Protein AF-A0A3M1VLT1-F1 (afdb_monomer_lite)

Radius of gyration: 13.82 Å; chains: 1; bounding box: 27×29×36 Å

Foldseek 3Di:
DVVLVVVLVVLVPDDPPPDQLVVSQLSQQVVCCVPPQEHAQQNDWDQDPVRQTDGGHHPDLVCNCVVCVVRVHDDNVVVSVVVRVVVVVD

Sequence (90 aa):
MEFQETALKLLKEQRPGEVQPHEIAYLEDRILVNKEGYQVYGTQLAQNGEGKLVPIPIKDPDTVDQRRRNVGLEPLEEYLKKTREFYSSG

Secondary structure (DSSP, 8-state):
-HHHHHHHHHHH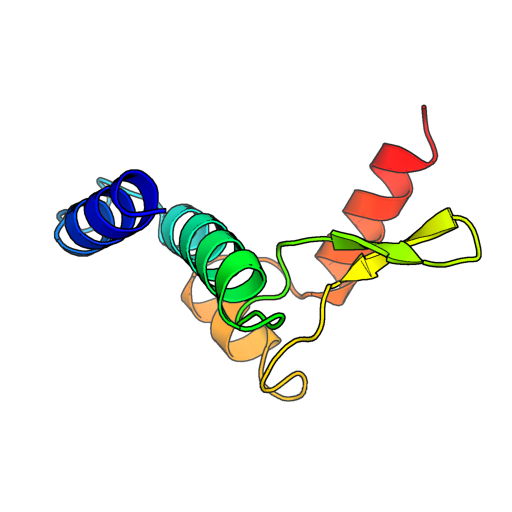TSPBTTB-HHHHHHHHHHHHHHHHS-BSS---EEE-TTS-EEEPPBS-GGGHHHHHHHTTPPPHHHHHHHHHHHHH--

pLDDT: mean 93.53, std 6.95, range [53.91, 98.44]

Structure (mmCIF, N/CA/C/O backbone):
data_AF-A0A3M1VLT1-F1
#
_entry.id   AF-A0A3M1VLT1-F1
#
loop_
_atom_site.group_PDB
_atom_site.id
_atom_site.type_symbol
_atom_site.label_atom_id
_atom_site.label_alt_id
_atom_site.label_comp_id
_atom_site.label_asym_id
_atom_site.label_entity_id
_atom_site.label_seq_id
_atom_site.pdbx_PDB_ins_code
_atom_site.Cartn_x
_atom_site.Cartn_y
_atom_site.Cartn_z
_atom_site.occupancy
_atom_site.B_iso_or_equiv
_atom_site.auth_seq_id
_atom_site.auth_comp_id
_atom_site.auth_asym_id
_atom_site.auth_atom_id
_atom_site.pdbx_PDB_model_num
ATOM 1 N N . MET A 1 1 ? 12.868 -5.211 10.553 1.00 72.12 1 MET A N 1
ATOM 2 C CA . MET A 1 1 ? 11.535 -5.739 10.193 1.00 72.12 1 MET A CA 1
ATOM 3 C C . MET A 1 1 ? 10.604 -5.806 11.400 1.00 72.12 1 MET A C 1
ATOM 5 O O . MET A 1 1 ? 9.531 -5.228 11.310 1.00 72.12 1 MET A O 1
ATOM 9 N N . GLU A 1 2 ? 11.031 -6.345 12.552 1.00 85.56 2 GLU A N 1
ATOM 10 C CA . GLU A 1 2 ? 10.169 -6.460 13.753 1.00 85.56 2 GLU A CA 1
ATOM 11 C C . GLU A 1 2 ? 9.485 -5.158 14.207 1.00 85.56 2 GLU A C 1
ATOM 13 O O . GLU A 1 2 ? 8.310 -5.172 14.572 1.00 85.56 2 GLU A O 1
ATOM 18 N N . PHE A 1 3 ? 10.177 -4.015 14.131 1.00 91.50 3 PHE A N 1
ATOM 19 C CA . PHE A 1 3 ? 9.590 -2.721 14.496 1.00 91.50 3 PHE A CA 1
ATOM 20 C C . PHE A 1 3 ? 8.369 -2.352 13.637 1.00 91.50 3 PHE A C 1
ATOM 22 O O . PHE A 1 3 ? 7.346 -1.940 14.171 1.00 91.50 3 PHE A O 1
ATOM 29 N N . GLN A 1 4 ? 8.453 -2.523 12.314 1.00 90.19 4 GLN A N 1
ATOM 30 C CA . GLN A 1 4 ? 7.362 -2.163 11.400 1.00 90.19 4 GLN A CA 1
ATOM 31 C C . GLN A 1 4 ? 6.155 -3.083 11.579 1.00 90.19 4 GLN A C 1
ATOM 33 O O . GLN A 1 4 ? 5.022 -2.622 11.528 1.00 90.19 4 GLN A O 1
ATOM 38 N N . GLU A 1 5 ? 6.386 -4.367 11.839 1.00 91.38 5 GLU A N 1
ATOM 39 C CA . GLU A 1 5 ? 5.316 -5.334 12.101 1.00 91.38 5 GLU A CA 1
ATOM 40 C C . GLU A 1 5 ? 4.608 -5.055 13.423 1.00 91.38 5 GLU A C 1
ATOM 42 O O . GLU A 1 5 ? 3.379 -5.080 13.490 1.00 91.38 5 GLU A O 1
ATOM 47 N N . THR A 1 6 ? 5.382 -4.722 14.458 1.00 93.56 6 THR A N 1
ATOM 48 C CA . THR A 1 6 ? 4.842 -4.295 15.752 1.00 93.56 6 THR A CA 1
ATOM 49 C C . THR A 1 6 ? 4.025 -3.017 15.585 1.00 93.56 6 THR A C 1
ATOM 51 O O . THR A 1 6 ? 2.891 -2.950 16.050 1.00 93.56 6 THR A O 1
ATOM 54 N N . ALA A 1 7 ? 4.556 -2.024 14.866 1.00 93.25 7 ALA A N 1
ATOM 55 C CA . ALA A 1 7 ? 3.838 -0.792 14.565 1.00 93.25 7 ALA A CA 1
ATOM 56 C C . ALA A 1 7 ? 2.542 -1.069 13.787 1.00 93.25 7 ALA A C 1
ATOM 58 O O . ALA A 1 7 ? 1.494 -0.562 14.167 1.00 93.25 7 ALA A O 1
ATOM 59 N N . LEU A 1 8 ? 2.575 -1.925 12.759 1.00 93.44 8 LEU A N 1
ATOM 60 C CA . LEU A 1 8 ? 1.385 -2.294 11.991 1.00 93.44 8 LEU A CA 1
ATOM 61 C C . LEU A 1 8 ? 0.314 -2.930 12.880 1.00 93.44 8 LEU A C 1
ATOM 63 O O . LEU A 1 8 ? -0.861 -2.586 12.759 1.00 93.44 8 LEU A O 1
ATOM 67 N N . LYS A 1 9 ? 0.711 -3.833 13.784 1.00 94.06 9 LYS A N 1
ATOM 68 C CA . LYS A 1 9 ? -0.207 -4.439 14.751 1.00 94.06 9 LYS A CA 1
ATOM 69 C C . LYS A 1 9 ? -0.854 -3.373 15.639 1.00 94.06 9 LYS A C 1
ATOM 71 O O . LYS A 1 9 ? -2.075 -3.328 15.727 1.00 94.06 9 LYS A O 1
ATOM 76 N N . LEU A 1 10 ? -0.052 -2.483 16.224 1.00 94.88 10 LEU A N 1
ATOM 77 C CA . LEU A 1 10 ? -0.551 -1.416 17.096 1.00 94.88 10 LEU A CA 1
ATOM 78 C C . LEU A 1 10 ? -1.479 -0.443 16.358 1.00 94.88 10 LEU A C 1
ATOM 80 O O . LEU A 1 10 ? -2.480 -0.018 16.928 1.00 94.88 10 LEU A O 1
ATOM 84 N N . LEU A 1 11 ? -1.179 -0.112 15.097 1.00 93.19 11 LEU A N 1
ATOM 85 C CA . LEU A 1 11 ? -2.026 0.742 14.259 1.00 93.19 11 LEU A CA 1
ATOM 86 C C . LEU A 1 11 ? -3.377 0.080 13.958 1.00 93.19 11 LEU A C 1
ATOM 88 O O . LEU A 1 11 ? -4.408 0.740 14.040 1.00 93.19 11 LEU A O 1
ATOM 92 N N . LYS A 1 12 ? -3.390 -1.229 13.664 1.00 91.62 12 LYS A N 1
ATOM 93 C CA . LYS A 1 12 ? -4.625 -2.002 13.432 1.00 91.62 12 LYS A CA 1
ATOM 94 C C . LYS A 1 12 ? -5.501 -2.135 14.685 1.00 91.62 12 LYS A C 1
ATOM 96 O O . LYS A 1 12 ? -6.700 -2.354 14.556 1.00 91.62 12 LYS A O 1
ATOM 101 N N . GLU A 1 13 ? -4.916 -2.006 15.873 1.00 93.94 13 GLU A N 1
ATOM 102 C CA . GLU A 1 13 ? -5.620 -2.050 17.163 1.00 93.94 13 GLU A CA 1
ATOM 103 C C . GLU A 1 13 ? -6.177 -0.682 17.601 1.00 93.94 13 GLU A C 1
ATOM 105 O O . GLU A 1 13 ? -6.907 -0.607 18.591 1.00 93.94 13 GLU A O 1
ATOM 110 N N . GLN A 1 14 ? -5.857 0.405 16.887 1.00 92.81 14 GLN A N 1
ATOM 111 C CA . GLN A 1 14 ? -6.372 1.729 17.229 1.00 92.81 14 GLN A CA 1
ATOM 112 C C . GLN A 1 14 ? -7.881 1.843 16.995 1.00 92.81 14 GLN A C 1
ATOM 114 O O . GLN A 1 14 ? -8.483 1.149 16.174 1.00 92.81 14 GLN A O 1
ATOM 119 N N . ARG A 1 15 ? -8.505 2.770 17.727 1.00 87.81 15 ARG A N 1
ATOM 120 C CA . ARG A 1 15 ? -9.929 3.073 17.561 1.00 87.81 15 ARG A CA 1
ATOM 121 C C . ARG A 1 15 ? -10.187 3.688 16.178 1.00 87.81 15 ARG A C 1
ATOM 123 O O . ARG A 1 15 ? -9.317 4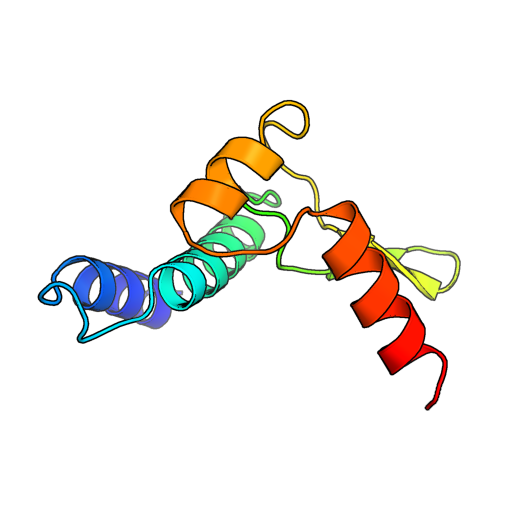.386 15.653 1.00 87.81 15 ARG A O 1
ATOM 130 N N . PRO A 1 16 ? -11.393 3.506 15.609 1.00 87.06 16 PRO A N 1
ATOM 131 C CA . PRO A 1 16 ? -11.768 4.177 14.369 1.00 87.06 16 PRO A CA 1
ATOM 132 C C . PRO A 1 16 ? -11.530 5.692 14.450 1.00 87.06 16 PRO A C 1
ATOM 134 O O . PRO A 1 16 ? -11.979 6.335 15.397 1.00 87.06 16 PRO A O 1
ATOM 137 N N . GLY A 1 17 ? -10.833 6.247 13.456 1.00 88.25 17 GLY A N 1
ATOM 138 C CA . GLY A 1 17 ? -10.535 7.681 13.355 1.00 88.25 17 GLY A CA 1
ATOM 139 C C . GLY A 1 17 ? -9.200 8.131 13.960 1.00 88.25 17 GLY A C 1
ATOM 140 O O . GLY A 1 17 ? -8.783 9.248 13.680 1.00 88.25 17 GLY A O 1
ATOM 141 N N . GLU A 1 18 ? -8.507 7.283 14.726 1.00 92.56 18 GLU A N 1
ATOM 142 C CA . GLU A 1 18 ? -7.163 7.594 15.255 1.00 92.56 18 GLU A CA 1
ATOM 143 C C . GLU A 1 18 ? -6.060 7.406 14.201 1.00 92.56 18 GLU A C 1
ATOM 145 O O . GLU A 1 18 ? -5.017 8.050 14.257 1.00 92.56 18 GLU A O 1
ATOM 150 N N . VAL A 1 19 ? -6.290 6.509 13.238 1.00 92.69 19 VAL A N 1
ATOM 151 C CA . VAL A 1 19 ? -5.380 6.210 12.126 1.00 92.69 19 VAL A CA 1
ATOM 152 C C . VAL A 1 19 ? -6.207 6.130 10.858 1.00 92.69 19 VAL A C 1
ATOM 154 O O . VAL A 1 19 ? -7.274 5.504 10.847 1.00 92.69 19 VAL A O 1
ATOM 157 N N . GLN A 1 20 ? -5.721 6.735 9.778 1.00 95.38 20 GLN A N 1
ATOM 158 C CA . GLN A 1 20 ? -6.418 6.632 8.509 1.00 95.38 20 GLN A CA 1
ATOM 159 C C . GLN A 1 20 ? -6.200 5.239 7.905 1.00 95.38 20 GLN A C 1
ATOM 161 O O . GLN A 1 20 ? -5.062 4.768 7.834 1.00 95.38 20 GLN A O 1
ATOM 166 N N . PRO A 1 21 ? -7.249 4.559 7.403 1.00 96.00 21 PRO A N 1
ATOM 167 C CA . PRO A 1 21 ? -7.113 3.206 6.859 1.00 96.00 21 PRO A CA 1
ATOM 168 C C . PRO A 1 21 ? -6.051 3.076 5.757 1.00 96.00 21 PRO A C 1
ATOM 170 O O . PRO A 1 21 ? -5.378 2.048 5.661 1.00 96.00 21 PRO A O 1
ATOM 173 N N . HIS A 1 22 ? -5.853 4.120 4.948 1.00 96.00 22 HIS A N 1
ATOM 174 C CA . HIS A 1 22 ? -4.811 4.119 3.927 1.00 96.00 22 HIS A CA 1
ATOM 175 C C . HIS A 1 22 ? -3.392 4.117 4.516 1.00 96.00 22 HIS A C 1
ATOM 177 O O . HIS A 1 22 ? -2.508 3.515 3.917 1.00 96.00 22 HIS A O 1
ATOM 183 N N . GLU A 1 23 ? -3.147 4.720 5.684 1.00 95.56 23 GLU A N 1
ATOM 184 C CA . GLU A 1 23 ? -1.828 4.707 6.340 1.00 95.56 23 GLU A CA 1
ATOM 185 C C . GLU A 1 23 ? -1.433 3.284 6.748 1.00 95.56 23 GLU A C 1
ATOM 187 O O . GLU A 1 23 ? -0.287 2.866 6.561 1.00 95.56 23 GLU A O 1
ATOM 192 N N . ILE A 1 24 ? -2.412 2.505 7.220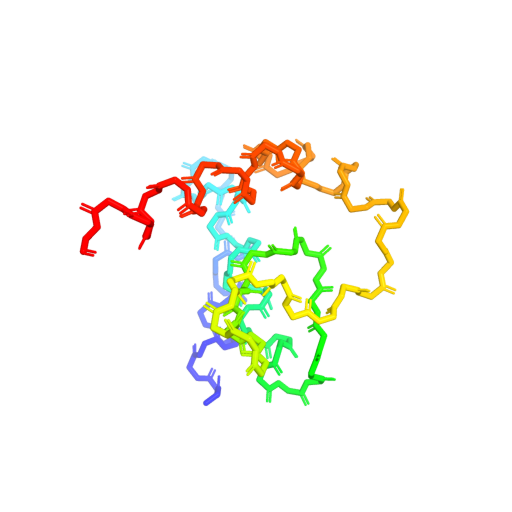 1.00 96.88 24 ILE A N 1
ATOM 193 C CA . ILE A 1 24 ? -2.246 1.074 7.494 1.00 96.88 24 ILE A CA 1
ATOM 194 C C . ILE A 1 24 ? -1.922 0.328 6.194 1.00 96.88 24 ILE A C 1
ATOM 196 O O . ILE A 1 24 ? -0.981 -0.465 6.170 1.00 96.88 24 ILE A O 1
ATOM 200 N N . ALA A 1 25 ? -2.648 0.612 5.107 1.00 97.56 25 ALA A N 1
ATOM 201 C CA . ALA A 1 25 ? -2.417 -0.004 3.800 1.00 97.56 25 ALA A CA 1
ATOM 202 C C . ALA A 1 25 ? -1.001 0.270 3.251 1.00 97.56 25 ALA A C 1
ATOM 204 O O . ALA A 1 25 ? -0.357 -0.647 2.741 1.00 97.56 25 ALA A O 1
ATOM 205 N N . TYR A 1 26 ? -0.483 1.494 3.411 1.00 97.50 26 TYR A N 1
ATOM 206 C CA . TYR A 1 26 ? 0.889 1.850 3.027 1.00 97.50 26 TYR A CA 1
ATOM 207 C C . TYR A 1 26 ? 1.940 1.046 3.800 1.00 97.50 26 TYR A C 1
ATOM 209 O O . TYR A 1 26 ? 2.897 0.537 3.209 1.00 97.50 26 TYR A O 1
ATOM 217 N N . LEU A 1 27 ? 1.787 0.940 5.125 1.00 97.31 27 LEU A N 1
ATOM 218 C CA . LEU A 1 27 ? 2.738 0.197 5.951 1.00 97.31 27 LEU A CA 1
ATOM 219 C C . LEU A 1 27 ? 2.668 -1.310 5.675 1.00 97.31 27 LEU A C 1
ATOM 221 O O . LEU A 1 27 ? 3.704 -1.972 5.617 1.00 97.31 27 LEU A O 1
ATOM 225 N N . GLU A 1 28 ? 1.463 -1.840 5.472 1.00 97.25 28 GLU A N 1
ATOM 226 C CA . GLU A 1 28 ? 1.239 -3.243 5.128 1.00 97.25 28 GLU A CA 1
ATOM 227 C C . GLU A 1 28 ? 1.902 -3.617 3.800 1.00 97.25 28 GLU A C 1
ATOM 229 O O . GLU A 1 28 ? 2.682 -4.569 3.763 1.00 97.25 28 GLU A O 1
ATOM 234 N N . ASP A 1 29 ? 1.689 -2.831 2.744 1.00 98.12 29 ASP A N 1
ATOM 235 C CA . ASP A 1 29 ? 2.358 -3.042 1.459 1.00 98.12 29 ASP A CA 1
ATOM 236 C C . ASP A 1 29 ? 3.887 -2.985 1.600 1.00 98.12 29 ASP A C 1
ATOM 238 O O . ASP A 1 29 ? 4.582 -3.846 1.068 1.00 98.12 29 ASP A O 1
ATOM 242 N N . ARG A 1 30 ? 4.438 -2.022 2.353 1.00 97.50 30 ARG A N 1
ATOM 243 C CA . ARG A 1 30 ? 5.892 -1.931 2.578 1.00 97.50 30 ARG A CA 1
ATOM 244 C C . ARG A 1 30 ? 6.460 -3.182 3.249 1.00 97.50 30 ARG A C 1
ATOM 246 O O . ARG A 1 30 ? 7.529 -3.653 2.861 1.00 97.50 30 ARG A O 1
ATOM 253 N N . ILE A 1 31 ? 5.771 -3.710 4.258 1.00 97.00 31 ILE A N 1
ATOM 254 C CA . ILE A 1 31 ? 6.198 -4.929 4.953 1.00 97.00 31 ILE A CA 1
ATOM 255 C C . ILE A 1 31 ? 6.124 -6.131 4.010 1.00 97.00 31 ILE A C 1
ATOM 257 O O . ILE A 1 31 ? 7.083 -6.898 3.942 1.00 97.00 31 ILE A O 1
ATOM 261 N N . LEU A 1 32 ? 5.021 -6.283 3.273 1.00 97.19 32 LEU A N 1
ATOM 262 C CA . LEU A 1 32 ? 4.819 -7.408 2.360 1.00 97.19 32 LEU A CA 1
ATOM 263 C C . LEU A 1 32 ? 5.816 -7.396 1.202 1.00 97.19 32 LEU A C 1
ATOM 265 O O . LEU A 1 32 ? 6.387 -8.437 0.896 1.00 97.19 32 LEU A O 1
ATOM 269 N N . VAL A 1 33 ? 6.124 -6.231 0.6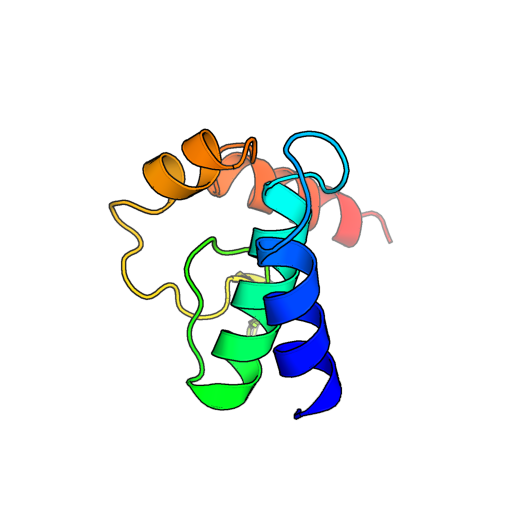32 1.00 97.69 33 VAL A N 1
ATOM 270 C CA . VAL A 1 33 ? 7.164 -6.112 -0.398 1.00 97.69 33 VAL A CA 1
ATOM 271 C C . VAL A 1 33 ? 8.511 -6.593 0.128 1.00 97.69 33 VAL A C 1
ATOM 273 O O . VAL A 1 33 ? 9.184 -7.375 -0.538 1.00 97.69 33 VAL A O 1
ATOM 276 N N . ASN A 1 34 ? 8.897 -6.163 1.331 1.00 95.56 34 ASN A N 1
ATOM 277 C CA . ASN A 1 34 ? 10.192 -6.525 1.907 1.00 95.56 34 ASN A CA 1
ATOM 278 C C . ASN A 1 34 ? 10.290 -8.007 2.296 1.00 95.56 34 ASN A C 1
ATOM 280 O O . ASN A 1 34 ? 11.393 -8.548 2.324 1.00 95.56 34 ASN A O 1
ATOM 284 N N . LYS A 1 35 ? 9.167 -8.647 2.638 1.00 95.44 35 LYS A N 1
ATOM 285 C CA . LYS A 1 35 ? 9.131 -10.056 3.058 1.00 95.44 35 LYS A CA 1
ATOM 286 C C . LYS A 1 35 ? 8.912 -11.027 1.910 1.00 95.44 35 LYS A C 1
ATOM 288 O O . LYS A 1 35 ? 9.592 -12.040 1.820 1.00 95.44 35 LYS A O 1
ATOM 293 N N . GLU A 1 36 ? 7.944 -10.711 1.065 1.00 96.62 36 GLU A N 1
ATOM 294 C CA . GLU A 1 36 ? 7.343 -11.635 0.109 1.00 96.62 36 GLU A CA 1
ATOM 295 C C . GLU A 1 36 ? 7.520 -11.175 -1.346 1.00 96.62 36 GLU A C 1
ATOM 297 O O . GLU A 1 36 ? 7.200 -11.913 -2.276 1.00 96.62 36 GLU A O 1
ATOM 302 N N . GLY A 1 37 ? 7.998 -9.945 -1.571 1.00 96.25 37 GLY A N 1
ATOM 303 C CA . GLY A 1 37 ? 8.185 -9.385 -2.913 1.00 96.25 37 GLY A CA 1
ATOM 304 C C . GLY A 1 37 ? 6.889 -8.981 -3.623 1.00 96.25 37 GLY A C 1
ATOM 305 O O . GLY A 1 37 ? 6.929 -8.632 -4.802 1.00 96.25 37 GLY A O 1
ATOM 306 N N . TYR A 1 38 ? 5.750 -9.002 -2.927 1.00 97.50 38 TYR A N 1
ATOM 307 C CA . TYR A 1 38 ? 4.461 -8.560 -3.456 1.00 97.50 38 TYR A CA 1
ATOM 308 C C . TYR A 1 38 ? 3.717 -7.653 -2.477 1.00 97.50 38 TYR A C 1
ATOM 310 O O . TYR A 1 38 ? 4.056 -7.560 -1.302 1.00 97.50 38 TYR A O 1
ATOM 318 N N . GLN A 1 39 ? 2.664 -7.001 -2.964 1.00 98.44 39 GLN A N 1
ATOM 319 C CA . GLN A 1 39 ? 1.824 -6.094 -2.185 1.00 98.44 39 GLN A CA 1
ATOM 320 C C . GLN A 1 39 ? 0.328 -6.292 -2.456 1.00 98.44 39 GLN A C 1
ATOM 322 O O . GLN A 1 39 ? -0.066 -7.030 -3.362 1.00 98.44 39 GLN A O 1
ATOM 327 N N . VAL A 1 40 ? -0.521 -5.644 -1.659 1.00 98.19 40 VAL A N 1
ATOM 328 C CA . VAL A 1 40 ? -1.982 -5.810 -1.684 1.00 98.19 40 VAL A CA 1
ATOM 329 C C . VAL A 1 40 ? -2.675 -4.611 -2.328 1.00 98.19 40 VAL A C 1
ATOM 331 O O . VAL A 1 40 ? -3.649 -4.809 -3.064 1.00 98.19 40 VAL A O 1
ATOM 334 N N . TYR A 1 41 ? -2.183 -3.393 -2.075 1.00 98.31 41 TYR A N 1
ATOM 335 C CA . TYR A 1 41 ? -2.828 -2.143 -2.494 1.00 98.31 41 TYR A CA 1
ATOM 336 C C . TYR A 1 41 ? -2.092 -1.410 -3.622 1.00 98.31 41 TYR A C 1
ATOM 338 O O . TYR A 1 41 ? -2.688 -0.536 -4.255 1.00 98.31 41 TYR A O 1
ATOM 346 N N . GLY A 1 42 ? -0.841 -1.765 -3.923 1.00 97.62 42 GLY A N 1
ATOM 347 C CA . GLY A 1 42 ? -0.093 -1.167 -5.037 1.00 97.62 42 GLY A CA 1
ATOM 348 C C . GLY A 1 42 ? 0.551 0.178 -4.694 1.00 97.62 42 GLY A C 1
ATOM 349 O O . GLY A 1 42 ? 0.694 1.025 -5.570 1.00 97.62 42 GLY A O 1
ATOM 350 N N . THR A 1 43 ? 0.877 0.413 -3.423 1.00 97.50 43 THR A N 1
ATOM 351 C CA . THR A 1 43 ? 1.437 1.684 -2.939 1.00 97.50 43 THR A CA 1
ATOM 352 C C . THR A 1 43 ? 2.958 1.806 -3.061 1.00 97.50 43 THR A C 1
ATOM 354 O O . T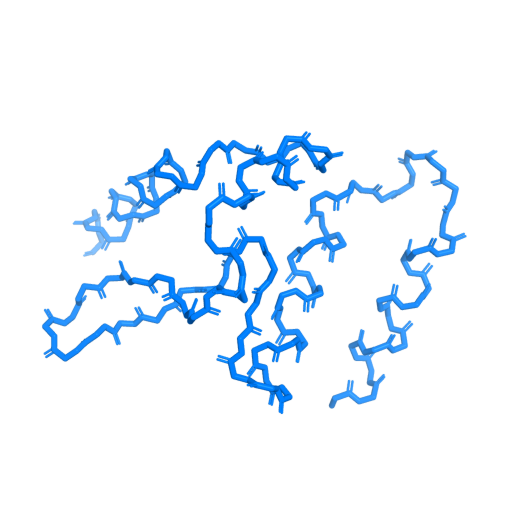HR A 1 43 ? 3.482 2.916 -3.047 1.00 97.50 43 THR A O 1
ATOM 357 N N . GLN A 1 44 ? 3.691 0.695 -3.160 1.00 97.69 44 GLN A N 1
ATOM 358 C CA . GLN A 1 44 ? 5.146 0.705 -3.308 1.00 97.69 44 GLN A CA 1
ATOM 359 C C . GLN A 1 44 ? 5.525 0.607 -4.788 1.00 97.69 44 GLN A C 1
ATOM 361 O O . GLN A 1 44 ? 5.133 -0.335 -5.486 1.00 97.69 44 GLN A O 1
ATOM 366 N N . LEU A 1 45 ? 6.310 1.574 -5.258 1.00 96.31 45 LEU A N 1
ATOM 367 C CA . LEU A 1 45 ? 6.782 1.651 -6.638 1.00 96.31 45 LEU A CA 1
ATOM 368 C C . LEU A 1 45 ? 8.294 1.422 -6.707 1.00 96.31 45 LEU A C 1
ATOM 370 O O . LEU A 1 45 ? 9.027 1.751 -5.776 1.00 96.31 45 LEU A O 1
ATOM 374 N N . ALA A 1 46 ? 8.754 0.907 -7.840 1.00 94.38 46 ALA A N 1
ATOM 375 C CA . ALA A 1 46 ? 10.161 0.791 -8.192 1.00 94.38 46 ALA A CA 1
ATOM 376 C C . ALA A 1 46 ? 10.388 1.328 -9.610 1.00 94.38 46 ALA A C 1
ATOM 378 O O . ALA A 1 46 ? 9.463 1.377 -10.424 1.00 94.38 46 ALA A O 1
ATOM 379 N N . GLN A 1 47 ? 11.620 1.726 -9.921 1.00 93.25 47 GLN A N 1
ATOM 380 C CA . GLN A 1 47 ? 12.003 1.995 -11.304 1.00 93.25 47 GLN A CA 1
ATOM 381 C C . GLN A 1 47 ? 12.259 0.672 -12.029 1.00 93.25 47 GLN A C 1
ATOM 383 O O . GLN A 1 47 ? 12.965 -0.198 -11.519 1.00 93.25 47 GLN A O 1
ATOM 388 N N . ASN A 1 48 ? 11.685 0.516 -13.219 1.00 91.31 48 ASN A N 1
ATOM 389 C CA . ASN A 1 48 ? 12.037 -0.583 -14.112 1.00 91.31 48 ASN A CA 1
ATOM 390 C C . ASN A 1 48 ? 13.374 -0.301 -14.835 1.00 91.31 48 ASN A C 1
ATOM 392 O O . ASN A 1 48 ? 13.966 0.768 -14.683 1.00 91.31 48 ASN A O 1
ATOM 396 N N . GLY A 1 49 ? 13.832 -1.237 -15.673 1.00 90.31 49 GLY A N 1
ATOM 397 C CA . GLY A 1 49 ? 15.070 -1.080 -16.455 1.00 90.31 49 GLY A CA 1
ATOM 398 C C . GLY A 1 49 ? 15.073 0.085 -17.459 1.00 90.31 49 GLY A C 1
ATOM 399 O O . GLY A 1 49 ? 16.124 0.426 -17.985 1.00 90.31 49 GLY A O 1
ATOM 400 N N . GLU A 1 50 ? 13.920 0.712 -17.705 1.00 89.00 50 GLU A N 1
ATOM 401 C CA . GLU A 1 50 ? 13.764 1.905 -18.548 1.00 89.00 50 GLU A CA 1
ATOM 402 C C . GLU A 1 50 ? 13.675 3.201 -17.717 1.00 89.00 50 GLU A C 1
ATOM 404 O O . GLU A 1 50 ? 13.388 4.265 -18.261 1.00 89.00 50 GLU A O 1
ATOM 409 N N . GLY A 1 51 ? 13.852 3.123 -16.392 1.00 87.44 51 GLY A N 1
ATOM 410 C CA . GLY A 1 51 ? 13.724 4.255 -15.470 1.00 87.44 51 GLY A CA 1
ATOM 411 C C . GLY A 1 51 ? 12.281 4.670 -15.155 1.00 87.44 51 GLY A C 1
ATOM 412 O O . GLY A 1 51 ? 12.065 5.652 -14.447 1.00 87.44 51 GLY A O 1
ATOM 413 N N . LYS A 1 52 ? 11.268 3.939 -15.641 1.00 89.06 52 LYS A N 1
ATOM 414 C CA . LYS A 1 52 ? 9.851 4.246 -15.389 1.00 89.06 52 LYS A CA 1
ATOM 415 C C . LYS A 1 52 ? 9.414 3.719 -14.028 1.00 89.06 52 LYS A C 1
ATOM 417 O O . LYS A 1 52 ? 9.678 2.564 -13.698 1.00 89.06 52 LYS A O 1
ATOM 422 N N . LEU A 1 53 ? 8.669 4.535 -13.281 1.00 92.31 53 LEU A N 1
ATOM 423 C CA . LEU A 1 53 ? 8.024 4.103 -12.041 1.00 92.31 53 LEU A CA 1
ATOM 424 C C . LEU A 1 53 ? 6.863 3.145 -12.332 1.00 92.31 53 LEU A C 1
ATOM 426 O O . LEU A 1 53 ? 5.867 3.503 -12.979 1.00 92.31 53 LEU A O 1
ATOM 430 N N . VAL A 1 54 ? 7.003 1.927 -11.820 1.00 94.44 54 VAL A N 1
ATOM 431 C CA . VAL A 1 54 ? 6.027 0.841 -11.905 1.00 94.44 54 VAL A CA 1
ATOM 432 C C . VAL A 1 54 ? 5.737 0.293 -10.508 1.00 94.44 54 VAL A C 1
ATOM 434 O O . VAL A 1 54 ? 6.625 0.306 -9.652 1.00 94.44 54 VAL A O 1
ATOM 437 N N . PRO A 1 55 ? 4.511 -0.180 -10.234 1.00 96.69 55 PRO A N 1
ATOM 438 C CA . PRO A 1 55 ? 4.230 -0.843 -8.972 1.00 96.69 55 PRO A CA 1
ATOM 439 C C . PRO A 1 55 ? 5.010 -2.156 -8.881 1.00 96.69 55 PRO A C 1
ATOM 441 O O . PRO A 1 55 ? 5.114 -2.906 -9.852 1.00 96.69 55 PRO A O 1
ATOM 444 N N . ILE A 1 56 ? 5.532 -2.443 -7.691 1.00 97.25 56 ILE A N 1
ATOM 445 C CA . ILE A 1 56 ? 6.027 -3.782 -7.335 1.00 97.25 56 ILE A CA 1
ATOM 446 C C . ILE A 1 56 ? 4.853 -4.782 -7.454 1.00 97.25 56 ILE A C 1
ATOM 448 O O . ILE A 1 56 ? 3.706 -4.349 -7.281 1.00 97.25 56 ILE A O 1
ATOM 452 N N . PRO A 1 57 ? 5.076 -6.082 -7.759 1.00 97.94 57 PRO A N 1
ATOM 453 C CA . PRO A 1 57 ? 3.994 -7.030 -8.023 1.00 97.94 57 PRO A CA 1
ATOM 454 C C . PRO A 1 57 ? 2.846 -6.972 -7.012 1.00 97.94 57 PRO A C 1
ATOM 456 O O . PRO A 1 57 ? 3.053 -6.969 -5.800 1.00 97.94 57 PRO A O 1
ATOM 459 N N . ILE A 1 58 ? 1.618 -6.922 -7.521 1.00 98.38 58 ILE A N 1
ATOM 460 C CA . ILE A 1 58 ? 0.396 -6.914 -6.714 1.00 98.38 58 ILE A CA 1
ATOM 461 C C . ILE A 1 58 ? -0.153 -8.333 -6.722 1.00 98.38 58 ILE A C 1
ATOM 463 O O . ILE A 1 58 ? -0.293 -8.916 -7.793 1.00 98.38 58 ILE A O 1
ATOM 467 N N . LYS A 1 59 ? -0.467 -8.880 -5.544 1.00 95.81 59 LYS A N 1
ATOM 468 C CA . LYS A 1 59 ? -0.908 -10.274 -5.396 1.00 95.81 59 LYS A CA 1
ATOM 469 C C . LYS A 1 59 ? -2.119 -10.605 -6.274 1.00 95.81 59 LYS A C 1
ATOM 471 O O . LYS A 1 59 ? -2.093 -11.599 -6.984 1.00 95.81 59 LYS A O 1
ATOM 476 N N . ASP A 1 60 ? -3.130 -9.736 -6.250 1.00 96.06 60 ASP A N 1
ATOM 477 C CA . ASP A 1 60 ? -4.384 -9.896 -6.995 1.00 96.06 60 ASP A CA 1
ATOM 478 C C . ASP A 1 60 ? -4.762 -8.568 -7.682 1.00 96.06 60 ASP A C 1
ATOM 480 O O . ASP A 1 60 ? -5.547 -7.788 -7.122 1.00 96.06 60 ASP A O 1
ATOM 484 N N . PRO A 1 61 ? -4.178 -8.240 -8.849 1.00 95.88 61 PRO A N 1
ATOM 485 C CA . PRO A 1 61 ? -4.357 -6.934 -9.484 1.00 95.88 61 PRO A CA 1
ATOM 486 C C . PRO A 1 61 ? -5.811 -6.671 -9.899 1.00 95.88 61 PRO A C 1
ATOM 488 O O . PRO A 1 61 ? -6.286 -5.553 -9.729 1.00 95.88 61 PRO A O 1
ATOM 491 N N . ASP A 1 62 ? -6.560 -7.694 -10.318 1.00 96.94 62 ASP A N 1
ATOM 492 C CA . ASP A 1 62 ? -7.946 -7.555 -10.802 1.00 96.94 62 ASP A CA 1
ATOM 493 C C . ASP A 1 62 ? -8.916 -6.986 -9.755 1.00 96.94 62 ASP A C 1
ATOM 495 O O . ASP A 1 62 ? -9.951 -6.408 -10.078 1.00 96.94 62 ASP A O 1
ATOM 499 N N . THR A 1 63 ? -8.587 -7.144 -8.472 1.00 97.06 63 THR A N 1
ATOM 500 C CA . THR A 1 63 ? -9.428 -6.714 -7.345 1.00 97.06 63 THR A CA 1
ATOM 501 C C . THR A 1 63 ? -8.792 -5.592 -6.523 1.00 97.06 63 THR A C 1
ATOM 503 O O . THR A 1 63 ? -9.329 -5.205 -5.479 1.00 97.06 63 THR A O 1
ATOM 506 N N . VAL A 1 64 ? -7.664 -5.035 -6.983 1.00 98.00 64 VAL A N 1
ATOM 507 C CA . VAL A 1 64 ? -6.900 -4.021 -6.242 1.00 98.00 64 VAL A CA 1
ATOM 508 C C . VAL A 1 64 ? -7.731 -2.780 -5.944 1.00 98.00 64 VAL A C 1
ATOM 510 O O . VAL A 1 64 ? -7.756 -2.321 -4.803 1.00 98.00 64 VAL A O 1
ATOM 513 N N . ASP A 1 65 ? -8.500 -2.292 -6.913 1.00 98.38 65 ASP A N 1
ATOM 514 C CA . ASP A 1 65 ? -9.284 -1.071 -6.738 1.00 98.38 65 ASP A CA 1
ATOM 515 C C . ASP A 1 65 ? -10.429 -1.245 -5.741 1.00 98.38 65 ASP A C 1
ATOM 517 O O . ASP A 1 65 ? -10.804 -0.291 -5.062 1.00 98.38 65 ASP A O 1
ATOM 521 N N . GLN A 1 66 ? -10.955 -2.463 -5.577 1.00 98.19 66 GLN A N 1
ATOM 522 C CA . GLN A 1 66 ? -11.936 -2.725 -4.527 1.00 98.19 66 GLN A CA 1
ATOM 523 C C . GLN A 1 66 ? -11.309 -2.580 -3.139 1.00 98.19 66 GLN A C 1
ATOM 525 O O . GLN A 1 66 ? -11.905 -1.966 -2.254 1.00 98.19 66 GLN A O 1
ATOM 530 N N . ARG A 1 67 ? -10.091 -3.101 -2.952 1.00 97.88 67 ARG A N 1
ATOM 531 C CA . ARG A 1 67 ? -9.352 -2.950 -1.692 1.00 97.88 67 ARG A CA 1
ATOM 532 C C . ARG A 1 67 ? -8.971 -1.496 -1.443 1.00 97.88 67 ARG A C 1
ATOM 534 O O . ARG A 1 67 ? -9.170 -1.014 -0.334 1.00 97.88 67 ARG A O 1
ATOM 541 N N . ARG A 1 68 ? -8.493 -0.791 -2.473 1.00 98.38 68 ARG A N 1
ATOM 542 C CA . ARG A 1 68 ? -8.131 0.633 -2.409 1.00 98.38 68 ARG A CA 1
ATOM 543 C C . ARG A 1 68 ? -9.322 1.497 -1.994 1.00 98.38 68 ARG A C 1
ATOM 545 O O . ARG A 1 68 ? -9.202 2.249 -1.031 1.00 98.38 68 ARG A O 1
ATOM 552 N N . ARG A 1 69 ? -10.497 1.300 -2.605 1.00 98.12 69 ARG A N 1
ATOM 553 C CA . ARG A 1 69 ? -11.736 1.994 -2.208 1.00 98.12 69 ARG A CA 1
ATOM 554 C C . ARG A 1 69 ? -12.094 1.772 -0.739 1.00 98.12 69 ARG A C 1
ATOM 556 O O . ARG A 1 69 ? -12.433 2.730 -0.054 1.00 98.12 69 ARG A O 1
ATOM 563 N N . ASN A 1 70 ? -11.976 0.539 -0.241 1.00 97.19 70 ASN A N 1
ATOM 564 C CA . ASN A 1 70 ? -12.317 0.209 1.148 1.00 97.19 70 ASN A CA 1
ATOM 565 C C . ASN A 1 70 ? -11.434 0.932 2.181 1.00 97.19 70 ASN A C 1
ATOM 567 O O . ASN A 1 70 ? -11.865 1.118 3.316 1.00 97.19 70 ASN A O 1
ATOM 571 N N . VAL A 1 71 ? -10.218 1.340 1.801 1.00 96.44 71 VAL A N 1
ATOM 572 C CA . VAL A 1 71 ? -9.286 2.079 2.671 1.00 96.44 71 VAL A CA 1
ATOM 573 C C . VAL A 1 71 ? -9.183 3.570 2.321 1.00 96.44 71 VAL A C 1
ATOM 575 O O . VAL A 1 71 ? -8.350 4.279 2.882 1.00 96.44 71 VAL A O 1
ATOM 578 N N . GLY A 1 72 ? -10.023 4.064 1.406 1.00 96.88 72 GLY A N 1
ATOM 579 C CA . GLY A 1 72 ? -10.041 5.471 0.995 1.00 96.88 72 GLY A CA 1
ATOM 580 C C . GLY A 1 72 ? -8.901 5.879 0.056 1.00 96.88 72 GLY A C 1
ATOM 581 O O . GLY A 1 72 ? -8.590 7.063 -0.040 1.00 96.88 72 GLY A O 1
ATOM 582 N N . LEU A 1 73 ? -8.270 4.923 -0.628 1.00 97.88 73 LEU A N 1
ATOM 583 C CA . LEU A 1 73 ? -7.312 5.193 -1.699 1.00 97.88 73 LEU A CA 1
ATOM 584 C C . LEU A 1 73 ? -8.041 5.386 -3.037 1.00 97.88 73 LEU A C 1
ATOM 586 O O . LEU A 1 73 ? -9.013 4.692 -3.343 1.00 97.88 73 LEU A O 1
ATOM 590 N N . GLU A 1 74 ? -7.524 6.298 -3.858 1.00 97.56 74 GLU A N 1
ATOM 591 C CA . GLU A 1 74 ? -7.940 6.477 -5.255 1.00 97.56 74 GLU A CA 1
ATOM 592 C C . GLU A 1 74 ? -7.643 5.223 -6.101 1.00 97.56 74 GLU A C 1
ATOM 594 O O . GLU A 1 74 ? -6.796 4.424 -5.694 1.00 97.56 74 GLU A O 1
ATOM 599 N N . PRO A 1 75 ? -8.271 5.025 -7.274 1.00 98.19 75 PRO A N 1
ATOM 600 C CA . PRO A 1 75 ? -7.930 3.935 -8.191 1.00 98.19 75 PRO A CA 1
ATOM 601 C C . PRO A 1 75 ? -6.428 3.857 -8.494 1.00 98.19 75 PRO A C 1
ATOM 603 O O . PRO A 1 75 ? -5.736 4.876 -8.546 1.00 98.19 75 PRO A O 1
ATOM 606 N N . LEU A 1 76 ? -5.904 2.645 -8.689 1.00 97.50 76 LEU A N 1
ATOM 607 C CA . LEU A 1 76 ? -4.468 2.426 -8.875 1.00 97.50 76 LEU A CA 1
ATOM 608 C C . LEU A 1 76 ? -3.915 3.228 -10.060 1.00 97.50 76 LEU A C 1
ATOM 610 O O . LEU A 1 76 ? -2.855 3.836 -9.940 1.00 97.50 76 LEU A O 1
ATOM 614 N N . GLU A 1 77 ? -4.640 3.275 -11.176 1.00 96.50 77 GLU A N 1
ATOM 615 C CA . GLU A 1 77 ? -4.196 4.000 -12.370 1.00 96.50 77 GLU A CA 1
ATOM 616 C C . GLU A 1 77 ? -4.097 5.516 -12.130 1.00 96.50 77 GLU A C 1
ATOM 618 O O . GLU A 1 77 ? -3.125 6.147 -12.546 1.00 96.50 77 GLU A O 1
ATOM 623 N N . GLU A 1 78 ? -5.051 6.104 -11.399 1.00 97.19 78 GLU A N 1
ATOM 624 C CA . GLU A 1 78 ? -5.020 7.530 -11.045 1.00 97.19 78 GLU A CA 1
ATOM 625 C C . GLU A 1 78 ? -3.816 7.855 -10.154 1.00 97.19 78 GLU A C 1
ATOM 627 O O . GLU A 1 78 ? -3.088 8.817 -10.410 1.00 97.19 78 GLU A O 1
ATOM 632 N N . TYR A 1 79 ? -3.553 6.999 -9.166 1.00 96.31 79 TYR A N 1
ATOM 633 C CA . TYR A 1 79 ? -2.387 7.107 -8.293 1.00 96.31 79 TYR A CA 1
ATOM 634 C C . TYR A 1 79 ? -1.065 7.016 -9.067 1.00 96.31 79 TYR A C 1
ATOM 636 O O . TYR A 1 79 ? -0.158 7.828 -8.861 1.00 96.31 79 TYR A O 1
ATOM 644 N N . LEU A 1 80 ? -0.948 6.051 -9.986 1.00 94.94 80 LEU A N 1
ATOM 645 C CA . LEU A 1 80 ? 0.244 5.883 -10.818 1.00 94.94 80 LEU A CA 1
ATOM 646 C C . LEU A 1 80 ? 0.460 7.086 -11.734 1.00 94.94 80 LEU A C 1
ATOM 648 O O . LEU A 1 80 ? 1.596 7.540 -11.876 1.00 94.94 80 LEU A O 1
ATOM 652 N N . LYS A 1 81 ? -0.611 7.625 -12.324 1.00 94.75 81 LYS A N 1
ATOM 653 C CA . LYS A 1 81 ? -0.550 8.834 -13.147 1.00 94.75 81 LYS A CA 1
ATOM 654 C C . LYS A 1 81 ? -0.013 10.021 -12.345 1.00 94.75 81 LYS A C 1
ATOM 656 O O . LYS A 1 81 ? 1.009 10.583 -12.733 1.00 94.75 81 LYS A O 1
ATOM 661 N N . LYS A 1 82 ? -0.630 10.339 -11.199 1.00 93.62 82 LYS A N 1
ATOM 662 C CA . LYS A 1 82 ? -0.202 11.447 -10.323 1.00 93.62 82 LYS A CA 1
ATOM 663 C C . LYS A 1 82 ? 1.243 11.290 -9.867 1.00 93.62 82 LYS A C 1
ATOM 665 O O . LYS A 1 82 ? 2.012 12.247 -9.857 1.00 93.62 82 LYS A O 1
ATOM 670 N N . THR A 1 83 ? 1.620 10.064 -9.517 1.00 92.12 83 THR A N 1
ATOM 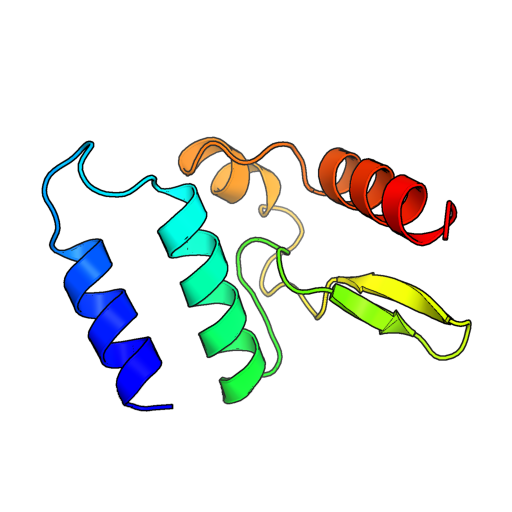671 C CA . THR A 1 83 ? 2.974 9.773 -9.053 1.00 92.12 83 THR A CA 1
ATOM 672 C C . THR A 1 83 ? 3.991 9.977 -10.175 1.00 92.12 83 THR A C 1
ATOM 674 O O . THR A 1 83 ? 4.995 10.654 -9.980 1.00 92.12 83 THR A O 1
ATOM 677 N N . ARG A 1 84 ? 3.730 9.461 -11.380 1.00 90.88 84 ARG A N 1
ATOM 678 C CA . ARG A 1 84 ? 4.614 9.667 -12.538 1.00 90.88 84 ARG A CA 1
ATOM 679 C C . ARG A 1 84 ? 4.753 11.144 -12.895 1.00 90.88 84 ARG A C 1
ATOM 681 O O . ARG A 1 84 ? 5.873 11.576 -13.125 1.00 90.88 84 ARG A O 1
ATOM 688 N N . GLU A 1 85 ? 3.659 11.904 -12.887 1.00 89.81 85 GLU A N 1
ATOM 689 C CA . GLU A 1 85 ? 3.671 13.353 -13.143 1.00 89.81 85 GLU A CA 1
ATOM 690 C C . GLU A 1 85 ? 4.548 14.103 -12.127 1.00 89.81 85 GLU A C 1
ATOM 692 O O . GLU A 1 85 ? 5.378 14.935 -12.509 1.00 89.81 85 GLU A O 1
ATOM 697 N N . PHE A 1 86 ? 4.425 13.760 -10.841 1.00 88.00 86 PHE A N 1
ATOM 698 C CA . PHE A 1 86 ? 5.240 14.339 -9.775 1.00 88.00 86 PHE A CA 1
ATOM 699 C C . PHE A 1 86 ? 6.736 14.071 -9.988 1.00 88.00 86 PHE A C 1
ATOM 701 O O . PHE A 1 86 ? 7.539 14.999 -9.952 1.00 88.00 86 PHE A O 1
ATOM 708 N N . TYR A 1 87 ? 7.111 12.822 -10.277 1.00 81.44 87 TYR A N 1
ATOM 709 C CA . TYR A 1 87 ? 8.513 12.434 -10.473 1.00 81.44 87 TYR A CA 1
ATOM 710 C C . TYR A 1 87 ? 9.080 12.778 -11.860 1.00 81.44 87 TYR A C 1
ATOM 712 O O . TYR A 1 87 ? 10.293 12.749 -12.027 1.00 81.44 87 TYR A O 1
ATOM 720 N N . SER A 1 88 ? 8.247 13.117 -12.849 1.00 76.75 88 SER A N 1
ATOM 721 C CA . SER A 1 88 ? 8.700 13.654 -14.144 1.00 76.75 88 SER A CA 1
ATOM 722 C C . SER A 1 88 ? 8.976 15.159 -14.125 1.00 76.75 88 SER A C 1
ATOM 724 O O . SER A 1 88 ? 9.533 15.686 -15.083 1.00 76.75 88 SER A O 1
ATOM 726 N N . SER A 1 89 ? 8.553 15.851 -13.064 1.00 64.75 89 SER A N 1
ATOM 727 C CA . SER A 1 89 ? 8.675 17.309 -12.922 1.00 64.75 89 SER A CA 1
ATOM 728 C C . SER A 1 89 ? 9.918 17.741 -12.125 1.00 64.75 89 SER A C 1
ATOM 730 O O . SER A 1 89 ? 10.008 18.907 -11.739 1.00 64.75 89 SER A O 1
ATOM 732 N N . GLY A 1 90 ? 10.839 16.811 -11.843 1.00 53.91 90 GLY A N 1
ATOM 733 C CA . GLY A 1 90 ? 12.047 17.015 -11.033 1.00 53.91 90 GLY A CA 1
ATOM 734 C C . GLY A 1 90 ? 13.338 16.711 -11.776 1.00 53.91 90 GLY A C 1
ATOM 735 O O . GLY A 1 90 ? 13.287 15.951 -12.768 1.00 53.91 90 GLY A O 1
#